Protein AF-A0A9D2LZX0-F1 (afdb_monomer_lite)

Foldseek 3Di:
DPPVVVVVCVVPVDQDDPNHGVVVVVVVVVVVVVVVVVVVVVVPPPPPPPDDD

pLDDT: mean 76.15, std 11.54, range [56.25, 94.94]

Organism: NCBI:txid2838751

Structure (mmCIF, N/CA/C/O backbone):
data_AF-A0A9D2LZX0-F1
#
_entry.id   AF-A0A9D2LZX0-F1
#
loop_
_atom_site.group_PDB
_atom_site.id
_atom_site.type_symbol
_atom_site.label_atom_id
_atom_site.label_alt_id
_atom_site.label_comp_id
_atom_site.label_asym_id
_atom_site.label_entity_id
_atom_site.label_seq_id
_atom_site.pdbx_PDB_ins_code
_atom_site.Cartn_x
_atom_site.Cartn_y
_atom_site.Cartn_z
_atom_site.occupancy
_atom_site.B_iso_or_equiv
_atom_site.auth_seq_id
_atom_site.auth_comp_id
_atom_site.auth_asym_id
_atom_site.auth_atom_id
_atom_site.pdbx_PDB_model_num
ATOM 1 N N . MET A 1 1 ? -15.687 -22.951 7.511 1.00 56.25 1 MET A N 1
ATOM 2 C CA . MET A 1 1 ? -15.905 -21.805 6.599 1.00 56.25 1 MET A CA 1
ATOM 3 C C . MET A 1 1 ? -14.838 -20.772 6.902 1.00 56.25 1 MET A C 1
ATOM 5 O O . MET A 1 1 ? -14.720 -20.373 8.055 1.00 56.25 1 MET A O 1
ATOM 9 N N . LEU A 1 2 ? -13.990 -20.436 5.929 1.00 72.69 2 LEU A N 1
ATOM 10 C CA . LEU A 1 2 ? -12.866 -19.529 6.155 1.00 72.69 2 LEU A CA 1
ATOM 11 C C . LEU A 1 2 ? -13.417 -18.106 6.211 1.00 72.69 2 LEU A C 1
ATOM 13 O O . LEU A 1 2 ? -13.862 -17.552 5.210 1.00 72.69 2 LEU A O 1
ATOM 17 N N . ASN A 1 3 ? -13.485 -17.567 7.420 1.00 77.06 3 ASN A N 1
ATOM 18 C CA . ASN A 1 3 ? -14.082 -16.270 7.663 1.00 77.06 3 ASN A CA 1
ATOM 19 C C . ASN A 1 3 ? -13.045 -15.211 7.273 1.00 77.06 3 ASN A C 1
ATOM 21 O O . ASN A 1 3 ? -12.154 -14.884 8.054 1.00 77.06 3 ASN A O 1
ATOM 25 N N . TRP A 1 4 ? -13.105 -14.756 6.019 1.00 72.50 4 TRP A N 1
ATOM 26 C CA . TRP A 1 4 ? -12.141 -13.813 5.437 1.00 72.50 4 TRP A CA 1
ATOM 27 C C . TRP A 1 4 ? -11.978 -12.551 6.293 1.00 72.50 4 TRP A C 1
ATOM 29 O O . TRP A 1 4 ? -10.873 -12.050 6.474 1.00 72.50 4 TRP A O 1
ATOM 39 N N . ASN A 1 5 ? -13.073 -12.119 6.921 1.00 71.31 5 ASN A N 1
ATOM 40 C CA . ASN A 1 5 ? -13.104 -11.014 7.874 1.00 71.31 5 ASN A CA 1
ATOM 41 C C . ASN A 1 5 ? -12.196 -11.265 9.092 1.00 71.31 5 ASN A C 1
ATOM 43 O O . ASN A 1 5 ? -11.438 -10.394 9.498 1.00 71.31 5 ASN A O 1
ATOM 47 N N . LEU A 1 6 ? -12.212 -12.488 9.625 1.00 76.00 6 LEU A N 1
ATOM 48 C CA . LEU A 1 6 ? -11.424 -12.915 10.785 1.00 76.00 6 LEU A CA 1
ATOM 49 C C . LEU A 1 6 ? -9.946 -13.120 10.422 1.00 76.00 6 LEU A C 1
ATOM 51 O O . LEU A 1 6 ? -9.064 -12.871 11.241 1.00 76.00 6 LEU A O 1
ATOM 55 N N . LEU A 1 7 ? -9.673 -13.520 9.176 1.00 79.19 7 LEU A N 1
ATOM 56 C CA . LEU A 1 7 ? -8.319 -13.551 8.631 1.00 79.19 7 LEU A CA 1
ATOM 57 C C . LEU A 1 7 ? -7.753 -12.127 8.554 1.00 79.19 7 LEU A C 1
ATOM 59 O O . LEU A 1 7 ? -6.674 -11.869 9.069 1.00 79.19 7 LEU A O 1
ATOM 63 N N . TRP A 1 8 ? -8.512 -11.182 8.007 1.00 71.19 8 TRP A N 1
ATOM 64 C CA . TRP A 1 8 ? -8.087 -9.787 7.920 1.00 71.19 8 TRP A CA 1
ATOM 65 C C . TRP A 1 8 ? -7.862 -9.157 9.303 1.00 71.19 8 TRP A C 1
ATOM 67 O O . TRP A 1 8 ? -6.827 -8.535 9.544 1.00 71.19 8 TRP A O 1
ATOM 77 N N . LEU A 1 9 ? -8.775 -9.418 10.245 1.00 76.00 9 LEU A N 1
ATOM 78 C CA . LEU A 1 9 ? -8.671 -8.984 11.641 1.00 76.00 9 LEU A CA 1
ATOM 79 C C . LEU A 1 9 ? -7.437 -9.556 12.349 1.00 76.00 9 LEU A C 1
ATOM 81 O O . LEU A 1 9 ? -6.794 -8.851 13.116 1.00 76.00 9 LEU A O 1
ATOM 85 N N . LYS A 1 10 ? -7.071 -10.816 12.082 1.00 73.12 10 LYS A N 1
ATOM 86 C CA . LYS A 1 10 ? -5.890 -11.452 12.686 1.00 73.12 10 LYS A CA 1
ATOM 87 C C . LYS A 1 10 ? -4.573 -10.896 12.135 1.00 73.12 10 LYS A C 1
ATOM 89 O O . LYS A 1 10 ? -3.592 -10.839 12.866 1.00 73.12 10 LYS A O 1
ATOM 94 N N . TRP A 1 11 ? -4.543 -10.530 10.855 1.00 70.44 11 TRP A N 1
ATOM 95 C CA . TRP A 1 11 ? -3.332 -10.037 10.194 1.00 70.44 11 TRP A CA 1
ATOM 96 C C . TRP A 1 11 ? -3.060 -8.562 10.474 1.00 70.44 11 TRP A C 1
ATOM 98 O O . TRP A 1 11 ? -1.910 -8.191 10.684 1.00 70.44 11 TRP A O 1
ATOM 108 N N . PHE A 1 12 ? -4.103 -7.734 10.501 1.00 68.88 12 PHE A N 1
ATOM 109 C CA . PHE A 1 12 ? -3.944 -6.294 10.684 1.00 68.88 12 PHE A CA 1
ATOM 110 C C . PHE A 1 12 ? -4.307 -5.816 12.090 1.00 68.88 12 PHE A C 1
ATOM 112 O O . PHE A 1 12 ? -3.922 -4.712 12.452 1.00 68.88 12 PHE A O 1
ATOM 119 N N . GLY A 1 13 ? -5.009 -6.615 12.905 1.00 65.06 13 GLY A N 1
ATOM 120 C CA . GLY A 1 13 ? -5.36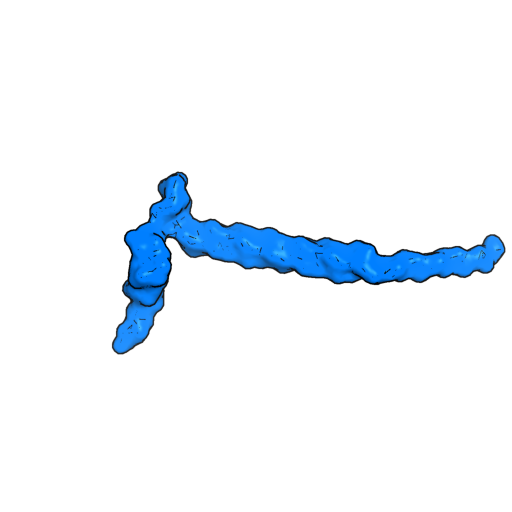3 -6.289 14.297 1.00 65.06 13 GLY A CA 1
ATOM 121 C C . GLY A 1 13 ? -6.354 -5.128 14.459 1.00 65.06 13 GLY A C 1
ATOM 122 O O . GLY A 1 13 ? -6.970 -4.987 15.511 1.00 65.06 13 GLY A O 1
ATOM 123 N N . VAL A 1 14 ? -6.539 -4.327 13.410 1.00 63.44 14 VAL A N 1
ATOM 124 C CA . VAL A 1 14 ? -7.417 -3.165 13.327 1.00 63.44 14 VAL A CA 1
ATOM 125 C C . VAL A 1 14 ? -8.152 -3.175 11.988 1.00 63.44 14 VAL A C 1
ATOM 127 O O . VAL A 1 14 ? -7.559 -3.377 10.929 1.00 63.44 14 VAL A O 1
ATOM 130 N N . THR A 1 15 ? -9.466 -2.959 12.028 1.00 65.00 15 THR A N 1
ATOM 131 C CA . THR A 1 15 ? -10.309 -2.804 10.829 1.00 65.00 15 THR A CA 1
ATOM 132 C C . THR A 1 15 ? -10.227 -1.395 10.245 1.00 65.00 15 THR A C 1
ATOM 134 O O . THR A 1 15 ? -10.646 -1.164 9.110 1.00 65.00 15 THR A O 1
ATOM 137 N N . GLU A 1 16 ? -9.661 -0.456 11.003 1.00 65.62 16 GLU A N 1
ATOM 138 C CA . GLU A 1 16 ? -9.634 0.969 10.703 1.00 65.62 16 GLU A CA 1
ATOM 139 C C . GLU A 1 16 ? -8.303 1.562 11.168 1.00 65.62 16 GLU A C 1
ATOM 141 O O . GLU A 1 16 ? -7.870 1.355 12.300 1.00 65.62 16 GLU A O 1
ATOM 146 N N . LEU A 1 17 ? -7.647 2.307 10.283 1.00 66.06 17 LEU A N 1
ATOM 147 C CA . LEU A 1 17 ? -6.414 3.034 10.559 1.00 66.06 17 LEU A CA 1
ATOM 148 C C . LEU A 1 17 ? -6.694 4.500 10.222 1.00 66.06 17 LEU A C 1
ATOM 150 O O . LEU A 1 17 ? -7.069 4.813 9.091 1.00 66.06 17 LEU A O 1
ATOM 154 N N . TRP A 1 18 ? -6.574 5.389 11.216 1.00 66.69 18 TRP A N 1
ATOM 155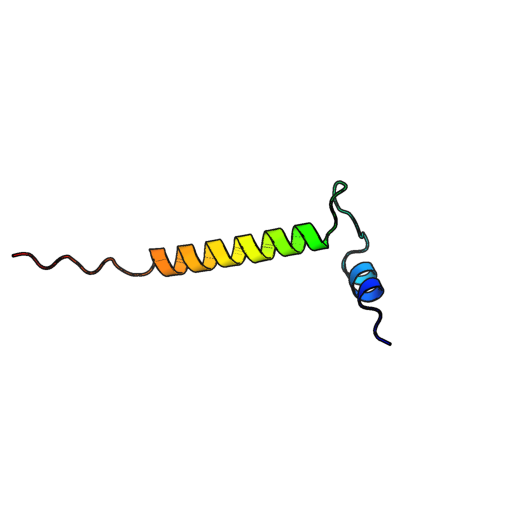 C CA . TRP A 1 18 ? -6.933 6.814 11.099 1.00 66.69 18 TRP A CA 1
ATOM 156 C C . TRP A 1 18 ? -8.406 7.071 10.718 1.00 66.69 18 TRP A C 1
ATOM 158 O O . TRP A 1 18 ? -8.710 8.020 10.001 1.00 66.69 18 TRP A O 1
ATOM 168 N N . GLY A 1 19 ? -9.328 6.211 11.171 1.00 75.88 19 GLY A N 1
ATOM 169 C CA . GLY A 1 19 ? -10.760 6.306 10.844 1.00 75.88 19 GLY A CA 1
ATOM 170 C C . GLY A 1 19 ? -11.115 5.873 9.415 1.00 75.88 19 GLY A C 1
ATOM 171 O O . GLY A 1 19 ? -12.250 6.047 8.983 1.00 75.88 19 GLY A O 1
ATOM 172 N N . ILE A 1 20 ? -10.156 5.306 8.672 1.00 76.19 20 ILE A N 1
ATOM 173 C CA . ILE A 1 20 ? -10.338 4.807 7.308 1.00 76.19 20 ILE A CA 1
ATOM 174 C C . ILE A 1 20 ? -10.095 3.296 7.291 1.00 76.19 20 ILE A C 1
ATOM 176 O O . ILE A 1 20 ? -9.116 2.800 7.853 1.00 76.19 20 ILE A O 1
ATOM 180 N N . ASN A 1 21 ? -10.985 2.548 6.635 1.00 83.50 21 ASN A N 1
ATOM 181 C CA . ASN A 1 21 ? -10.910 1.091 6.579 1.00 83.50 21 ASN A CA 1
ATOM 182 C C . ASN A 1 21 ? -9.593 0.621 5.928 1.00 83.50 21 ASN A C 1
ATOM 184 O O . ASN A 1 21 ? -9.183 1.139 4.888 1.00 83.50 21 ASN A O 1
ATOM 188 N N . VAL A 1 22 ? -8.942 -0.400 6.490 1.00 78.38 22 VAL A N 1
ATOM 189 C CA . VAL A 1 22 ? -7.707 -0.979 5.915 1.00 78.38 22 VAL A CA 1
ATOM 190 C C . VAL A 1 22 ? -7.894 -1.500 4.487 1.00 78.38 22 VAL A C 1
ATOM 192 O O . VAL A 1 22 ? -6.947 -1.482 3.706 1.00 78.38 22 VAL A O 1
ATOM 195 N N . GLY A 1 23 ? -9.108 -1.907 4.105 1.00 80.31 23 GLY A N 1
ATOM 196 C CA . GLY A 1 23 ? -9.443 -2.263 2.726 1.00 80.31 23 GLY A CA 1
ATOM 197 C C . GLY A 1 23 ? -9.316 -1.086 1.754 1.00 80.31 23 GLY A C 1
ATOM 198 O O . GLY A 1 23 ? -8.864 -1.268 0.626 1.00 80.31 23 GLY A O 1
ATOM 199 N N . PHE A 1 24 ? -9.630 0.132 2.201 1.00 83.00 24 PHE A N 1
ATOM 200 C CA . PHE A 1 24 ? -9.446 1.344 1.402 1.00 83.00 24 PHE A CA 1
ATOM 201 C C . PHE A 1 24 ? -7.962 1.673 1.224 1.00 83.00 24 PHE A C 1
ATOM 203 O O . PHE A 1 24 ? -7.520 1.931 0.108 1.00 83.00 24 PHE A O 1
ATOM 210 N N . TRP A 1 25 ? -7.175 1.583 2.30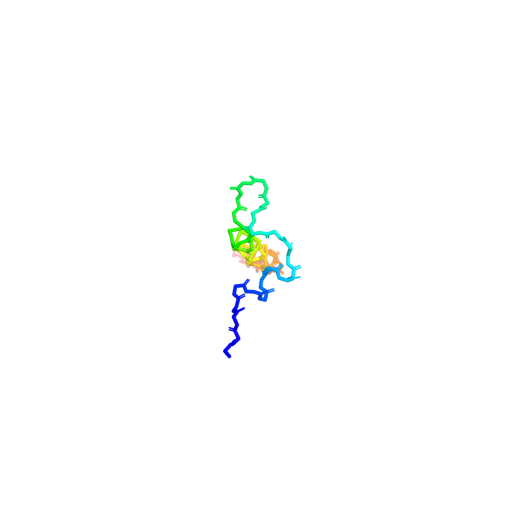0 1.00 85.25 25 TRP A N 1
ATOM 211 C CA . TRP A 1 25 ? -5.719 1.735 2.234 1.00 85.25 25 TRP A CA 1
ATOM 212 C C . TRP A 1 25 ? -5.073 0.694 1.315 1.00 85.25 25 TRP A C 1
ATOM 214 O O . TRP A 1 25 ? -4.261 1.050 0.466 1.00 85.25 25 TRP A O 1
ATOM 224 N N . ALA A 1 26 ? -5.467 -0.578 1.428 1.00 84.44 26 ALA A N 1
ATOM 225 C CA . ALA A 1 26 ? -4.976 -1.649 0.565 1.00 84.44 26 ALA A CA 1
ATOM 226 C C . ALA A 1 26 ? -5.299 -1.391 -0.916 1.00 84.44 26 ALA A C 1
ATOM 228 O O . ALA A 1 26 ? -4.434 -1.571 -1.773 1.00 84.44 26 ALA A O 1
ATOM 229 N N . ALA A 1 27 ? -6.510 -0.911 -1.220 1.00 89.62 27 ALA A N 1
ATOM 230 C CA . ALA A 1 27 ? -6.888 -0.519 -2.576 1.00 89.62 27 ALA A CA 1
ATOM 231 C C . ALA A 1 27 ? -6.063 0.679 -3.083 1.00 89.62 27 ALA A C 1
ATOM 233 O O . ALA A 1 27 ? -5.573 0.648 -4.212 1.00 89.62 27 ALA A O 1
ATOM 234 N N . LEU A 1 28 ? -5.845 1.698 -2.243 1.00 91.50 28 LEU A N 1
ATOM 235 C CA . LEU A 1 28 ? -4.999 2.859 -2.551 1.00 91.50 28 LEU A CA 1
ATOM 236 C C . LEU A 1 28 ? -3.564 2.447 -2.892 1.00 91.50 28 LEU A C 1
ATOM 238 O O . LEU A 1 28 ? -3.024 2.882 -3.909 1.00 91.50 28 LEU A O 1
ATOM 242 N N . PHE A 1 29 ? -2.963 1.574 -2.079 1.00 92.19 29 PHE A N 1
ATOM 243 C CA . PHE A 1 29 ? -1.623 1.048 -2.336 1.00 92.19 29 PHE A CA 1
ATOM 244 C C . PHE A 1 29 ? -1.568 0.219 -3.617 1.00 92.19 29 PHE A C 1
ATOM 246 O O . PHE A 1 29 ? -0.643 0.396 -4.407 1.00 92.19 29 PHE A O 1
ATOM 253 N N . ALA A 1 30 ? -2.555 -0.647 -3.858 1.00 94.25 30 ALA A N 1
ATOM 254 C CA . ALA A 1 30 ? -2.611 -1.459 -5.069 1.00 94.25 30 ALA A CA 1
ATOM 255 C C . ALA A 1 30 ? -2.668 -0.585 -6.332 1.00 94.25 30 ALA A C 1
ATOM 257 O O . ALA A 1 30 ? -1.889 -0.789 -7.263 1.00 94.25 30 ALA A O 1
ATOM 258 N N . ILE A 1 31 ? -3.536 0.431 -6.346 1.00 94.94 31 ILE A N 1
ATOM 259 C CA . ILE A 1 31 ? -3.662 1.358 -7.477 1.00 94.94 31 ILE A CA 1
ATOM 260 C C . ILE A 1 31 ? -2.379 2.181 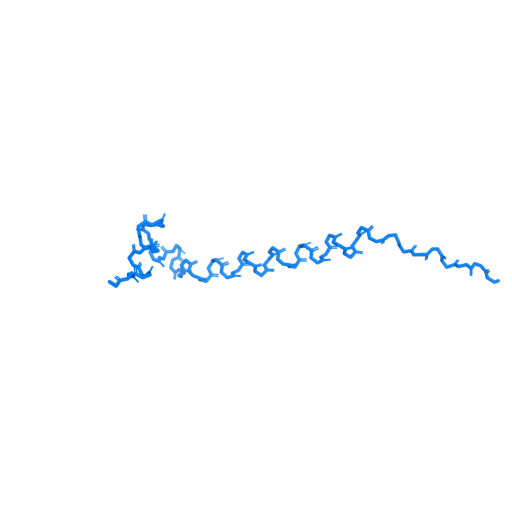-7.642 1.00 94.94 31 ILE A C 1
ATOM 262 O O . ILE A 1 31 ? -1.857 2.278 -8.752 1.00 94.94 31 ILE A O 1
ATOM 266 N N . GLY A 1 32 ? -1.828 2.725 -6.551 1.00 94.94 32 GLY A N 1
ATOM 267 C CA . GLY A 1 32 ? -0.569 3.474 -6.584 1.00 94.94 32 GLY A CA 1
ATOM 268 C C . GLY A 1 32 ? 0.589 2.644 -7.142 1.00 94.94 32 GLY A C 1
ATOM 269 O O . GLY A 1 32 ? 1.349 3.123 -7.983 1.00 94.94 32 GLY A O 1
ATOM 270 N N . PHE A 1 33 ? 0.679 1.372 -6.750 1.00 94.69 33 PHE A N 1
ATOM 271 C CA . PHE A 1 33 ? 1.690 0.448 -7.253 1.00 94.69 33 PHE A CA 1
ATOM 272 C C . PHE A 1 33 ? 1.537 0.183 -8.754 1.00 94.69 33 PHE A C 1
ATOM 274 O O . PHE A 1 33 ? 2.522 0.235 -9.487 1.00 94.69 33 PHE A O 1
ATOM 281 N N . VAL A 1 34 ? 0.309 -0.041 -9.234 1.00 93.94 34 VAL A N 1
ATOM 282 C CA . VAL A 1 34 ? 0.033 -0.230 -10.668 1.00 93.94 34 VAL A CA 1
ATOM 283 C C . VAL A 1 34 ? 0.428 1.009 -11.472 1.00 93.94 34 VAL A C 1
ATOM 285 O O . VAL A 1 34 ? 1.086 0.880 -12.503 1.00 93.94 34 VAL A O 1
ATOM 288 N N . VAL A 1 35 ? 0.094 2.210 -10.993 1.00 92.81 35 VAL A N 1
ATOM 289 C CA . VAL A 1 35 ? 0.460 3.469 -11.663 1.00 92.81 35 VAL A CA 1
ATOM 290 C C . VAL A 1 35 ? 1.978 3.636 -11.733 1.00 92.81 35 VAL A C 1
ATOM 292 O O . VAL A 1 35 ? 2.498 3.966 -12.798 1.00 92.81 35 VAL A O 1
ATOM 295 N N . ILE A 1 36 ? 2.699 3.367 -10.640 1.00 92.94 36 ILE A N 1
ATOM 296 C CA . ILE A 1 36 ? 4.169 3.409 -10.616 1.00 92.94 36 ILE A CA 1
ATOM 297 C C . ILE A 1 36 ? 4.749 2.380 -11.586 1.00 92.94 36 ILE A C 1
ATOM 299 O O . ILE A 1 36 ? 5.636 2.717 -12.365 1.00 92.94 36 ILE A O 1
ATOM 303 N N . ALA A 1 37 ? 4.239 1.148 -11.584 1.00 90.75 37 ALA A N 1
ATOM 304 C CA . ALA A 1 37 ? 4.701 0.096 -12.481 1.00 90.75 37 ALA A CA 1
ATOM 305 C C . ALA A 1 37 ? 4.510 0.494 -13.950 1.00 90.75 37 ALA A C 1
ATOM 30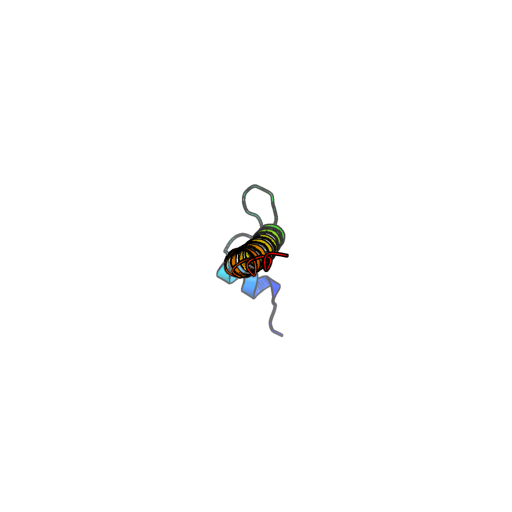7 O O . ALA A 1 37 ? 5.444 0.399 -14.743 1.00 90.75 37 ALA A O 1
ATOM 308 N N . MET A 1 38 ? 3.332 1.013 -14.307 1.00 89.56 38 MET A N 1
ATOM 309 C CA . MET A 1 38 ? 3.072 1.524 -15.652 1.00 89.56 38 MET A CA 1
ATOM 310 C C . MET A 1 38 ? 3.990 2.700 -15.987 1.00 89.56 38 MET A C 1
ATOM 312 O O . MET A 1 38 ? 4.552 2.728 -17.076 1.00 89.56 38 MET A O 1
ATOM 316 N N . ASN A 1 39 ? 4.192 3.639 -15.063 1.00 88.00 39 ASN A N 1
ATOM 317 C CA . ASN A 1 39 ? 5.053 4.794 -15.288 1.00 88.00 39 ASN A CA 1
ATOM 318 C C . ASN A 1 39 ? 6.516 4.376 -15.504 1.00 88.00 39 ASN A C 1
ATOM 320 O O . ASN A 1 39 ? 7.114 4.783 -16.493 1.00 88.00 39 ASN A O 1
ATOM 324 N N . LEU A 1 40 ? 7.054 3.485 -14.668 1.00 84.81 40 LEU A N 1
ATOM 325 C CA . LEU A 1 40 ? 8.401 2.926 -14.815 1.00 84.81 40 LEU A CA 1
ATOM 326 C C . LEU A 1 40 ? 8.567 2.166 -16.135 1.00 84.81 40 LEU A C 1
ATOM 328 O O . LEU A 1 40 ? 9.572 2.339 -16.823 1.00 84.81 40 LEU A O 1
ATOM 332 N N . VAL A 1 41 ? 7.582 1.351 -16.526 1.00 81.44 41 VAL A N 1
ATOM 333 C CA . VAL A 1 41 ? 7.601 0.631 -17.810 1.00 81.44 41 VAL A CA 1
ATOM 334 C C . VAL A 1 41 ? 7.544 1.606 -18.988 1.00 81.44 41 VAL A C 1
ATOM 336 O O . VAL A 1 41 ? 8.264 1.422 -19.964 1.00 81.44 41 VAL A O 1
ATOM 339 N N . PHE A 1 42 ? 6.738 2.665 -18.908 1.00 68.69 42 PHE A N 1
ATOM 340 C CA . PHE A 1 42 ? 6.671 3.689 -19.953 1.00 68.69 42 PHE A CA 1
ATOM 341 C C . PHE A 1 42 ? 7.943 4.540 -20.031 1.00 68.69 42 PHE A C 1
ATOM 343 O O . PHE A 1 42 ? 8.366 4.889 -21.131 1.00 68.69 42 PHE A O 1
ATOM 350 N N . TRP A 1 43 ? 8.578 4.841 -18.897 1.00 66.88 43 TRP A N 1
ATOM 351 C CA . TRP A 1 43 ? 9.767 5.696 -18.840 1.00 66.88 43 TRP A CA 1
ATOM 352 C C . TRP A 1 43 ? 11.062 4.965 -19.204 1.00 66.88 43 TRP A C 1
ATOM 354 O O . TRP A 1 43 ? 12.032 5.585 -19.631 1.00 66.88 43 TRP A O 1
ATOM 364 N N . THR A 1 44 ? 11.089 3.638 -19.066 1.00 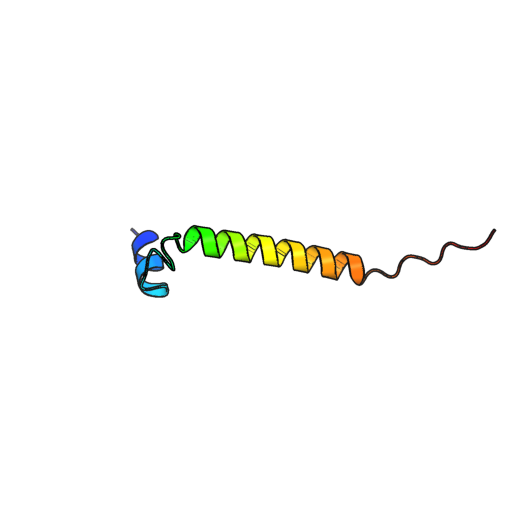65.25 44 THR A N 1
ATOM 365 C CA . THR A 1 44 ? 12.251 2.809 -19.429 1.00 65.25 44 THR A CA 1
ATOM 366 C C . THR A 1 44 ? 12.295 2.439 -20.909 1.00 65.25 44 THR A C 1
ATOM 368 O O . THR A 1 44 ? 13.305 1.916 -21.378 1.00 65.25 44 THR A O 1
ATOM 371 N N . ARG A 1 45 ? 11.241 2.723 -21.684 1.00 66.88 45 ARG A N 1
ATOM 372 C CA . ARG A 1 45 ? 11.265 2.525 -23.138 1.00 66.88 45 ARG A CA 1
ATOM 373 C C . ARG A 1 45 ? 12.038 3.690 -23.760 1.00 66.88 45 ARG A C 1
ATOM 375 O O . ARG A 1 45 ? 11.554 4.820 -23.695 1.00 66.88 45 ARG A O 1
ATOM 382 N N . PRO A 1 46 ? 13.211 3.462 -24.382 1.00 58.62 46 PRO A N 1
ATOM 383 C CA . PRO A 1 46 ? 13.887 4.526 -25.102 1.00 58.62 46 PRO A CA 1
ATOM 384 C C . PRO A 1 46 ? 12.941 5.022 -26.195 1.00 58.62 46 PRO A C 1
ATOM 386 O O . PRO A 1 46 ? 12.468 4.245 -27.029 1.00 58.62 46 PRO A O 1
ATOM 389 N N . ARG A 1 47 ? 12.620 6.320 -26.160 1.00 62.03 47 ARG A N 1
ATOM 390 C CA . ARG A 1 47 ? 11.932 7.006 -27.252 1.00 62.03 47 ARG A CA 1
ATOM 391 C C . ARG A 1 47 ? 12.772 6.735 -28.496 1.00 62.03 47 ARG A C 1
ATOM 393 O O . ARG A 1 47 ? 13.884 7.247 -28.588 1.00 62.03 47 ARG A O 1
ATOM 400 N N . PHE A 1 48 ? 12.272 5.877 -29.390 1.00 61.78 48 PHE A N 1
ATOM 401 C CA . PHE A 1 48 ? 12.914 5.598 -30.673 1.00 61.78 48 PHE A CA 1
ATOM 402 C C . PHE A 1 48 ? 13.407 6.926 -31.259 1.00 61.78 48 PHE A C 1
ATOM 404 O O . PHE A 1 48 ? 12.604 7.867 -31.325 1.00 61.78 48 PHE A O 1
ATOM 411 N N . PRO A 1 49 ? 14.701 7.051 -31.608 1.00 58.47 49 PRO A N 1
ATOM 412 C CA . PRO A 1 49 ? 15.198 8.285 -32.180 1.00 58.47 49 PRO A CA 1
ATOM 413 C C . PRO A 1 49 ? 14.418 8.506 -33.470 1.00 58.47 49 PRO A C 1
ATOM 415 O O . PRO A 1 49 ? 14.394 7.635 -34.341 1.00 58.47 49 PRO A O 1
ATOM 418 N N . ALA A 1 50 ? 13.725 9.641 -33.554 1.00 62.19 50 ALA A N 1
ATOM 419 C CA . ALA A 1 50 ? 13.099 10.078 -34.787 1.00 62.19 50 ALA A CA 1
ATOM 420 C C . ALA A 1 50 ? 14.203 10.124 -35.849 1.00 62.19 50 ALA A C 1
ATOM 422 O O . ALA A 1 50 ? 15.138 10.923 -35.753 1.00 62.19 50 ALA A O 1
ATOM 423 N N . SER A 1 51 ? 14.151 9.193 -36.801 1.00 63.66 51 SER A N 1
ATOM 424 C CA . SER A 1 51 ? 15.080 9.159 -37.917 1.00 63.66 51 SER A CA 1
ATOM 425 C C . SER A 1 51 ? 14.910 10.457 -38.697 1.00 63.66 51 SER A C 1
ATOM 427 O O . SER A 1 51 ? 13.823 10.722 -39.210 1.00 63.66 51 SER A O 1
ATOM 429 N N . ARG A 1 52 ? 15.984 11.256 -38.734 1.00 66.62 52 ARG A N 1
ATOM 430 C CA . ARG A 1 52 ? 16.164 12.406 -39.629 1.00 66.62 52 ARG A CA 1
ATOM 431 C C . ARG A 1 52 ? 15.617 12.094 -41.025 1.00 66.62 52 ARG A C 1
ATOM 433 O O . ARG A 1 52 ? 16.009 11.080 -41.603 1.00 66.62 52 ARG A O 1
ATOM 440 N N . SER A 1 53 ? 14.811 13.009 -41.553 1.00 65.06 53 SER A N 1
ATOM 441 C CA . SER A 1 53 ? 14.706 13.284 -42.988 1.00 65.06 53 SER A CA 1
ATOM 442 C C . SER A 1 53 ? 15.267 14.672 -43.238 1.00 65.06 53 SER A C 1
ATOM 444 O O . SER A 1 53 ? 14.796 15.583 -42.515 1.00 65.06 53 SER A O 1
#

Sequence (53 aa):
MLNWNLLWLKWFGVTELWGINVGFWAALFAIGFVVIAMNLVFWTRPRFPASRS

Radius of gyration: 20.03 Å; chains: 1; bounding box: 32×35×57 Å

Secondary structure (DSSP, 8-state):
---HHHHHHHHHS-SEETTEEHHHHHHHHHHHHHHHHHHHHHHTS--------